Protein AF-A0A6P2CFC5-F1 (afdb_monomer)

Solvent-accessible surface area (backbone atoms only — not comparable to full-atom values): 4658 Å² total; per-residue (Å²): 133,67,66,66,62,52,52,53,51,53,49,52,57,49,48,54,47,67,73,36,95,54,34,89,35,51,43,60,18,93,81,77,68,50,75,38,74,50,77,49,96,78,63,72,66,70,52,81,38,61,82,76,39,37,49,58,53,49,52,51,51,53,51,31,62,76,66,68,55,78,81,73,81,77,134

Radius of gyration: 16.97 Å; Cα contacts (8 Å, |Δi|>4): 51; chains: 1; bounding box: 32×30×49 Å

Nearest PDB structures (foldseek):
  4tma-assembly2_J  TM=5.005E-01  e=1.725E+00  Escherichia coli K-12
  4tma-assembly1_I  TM=4.958E-01  e=2.975E+00  Escherichia coli K-12

InterPro domains:
  IPR010852 Putative stress-induced transcription regulator [PTHR35525] (8-68)
  IPR021005 Zinc finger, CGNR [PF11706] (25-65)
  IPR023286 ABATE domain superfamily [G3DSA:1.10.3300.10] (2-67)
  IPR023286 ABATE domain superfamily [SSF160904] (7-61)

Structure (mmCIF, N/CA/C/O backbone):
data_AF-A0A6P2CFC5-F1
#
_entry.id   AF-A0A6P2CFC5-F1
#
loop_
_atom_site.group_PDB
_atom_site.id
_atom_site.type_symbol
_atom_site.label_atom_id
_atom_site.label_alt_id
_atom_site.label_comp_id
_atom_site.label_asym_id
_atom_site.label_entity_id
_atom_site.label_seq_id
_atom_site.pdbx_PDB_ins_code
_atom_site.Cartn_x
_atom_site.Cartn_y
_atom_site.Cartn_z
_atom_site.occupancy
_atom_site.B_iso_or_equiv
_atom_site.auth_seq_id
_atom_site.auth_comp_id
_atom_site.auth_asym_id
_atom_site.auth_atom_id
_atom_site.pdbx_PDB_model_num
ATOM 1 N N . MET A 1 1 ? 2.806 15.272 -24.184 1.00 63.41 1 MET A N 1
ATOM 2 C CA . MET A 1 1 ? 3.004 13.903 -23.648 1.00 63.41 1 MET A CA 1
ATOM 3 C C . MET A 1 1 ? 1.642 13.240 -23.521 1.00 63.41 1 MET A C 1
ATOM 5 O O . MET A 1 1 ? 0.805 13.781 -22.813 1.00 63.41 1 MET A O 1
ATOM 9 N N . ASP A 1 2 ? 1.417 12.127 -24.219 1.00 88.69 2 ASP A N 1
ATOM 10 C CA . ASP A 1 2 ? 0.138 11.402 -24.225 1.00 88.69 2 ASP A CA 1
ATOM 11 C C . ASP A 1 2 ? -0.138 10.738 -22.860 1.00 88.69 2 ASP A C 1
ATOM 13 O O . ASP A 1 2 ? 0.723 10.057 -22.293 1.00 88.69 2 ASP A O 1
ATOM 17 N N . ASN A 1 3 ? -1.344 10.943 -22.324 1.00 90.44 3 ASN A N 1
ATOM 18 C CA . ASN A 1 3 ? -1.790 10.357 -21.062 1.00 90.44 3 ASN A CA 1
ATOM 19 C C . ASN A 1 3 ? -1.864 8.820 -21.128 1.00 90.44 3 ASN A C 1
ATOM 21 O O . ASN A 1 3 ? -1.581 8.144 -20.141 1.00 90.44 3 ASN A O 1
ATOM 25 N N . ARG A 1 4 ? -2.152 8.247 -22.301 1.00 92.62 4 ARG A N 1
ATOM 26 C CA . ARG A 1 4 ? -2.211 6.792 -22.506 1.00 92.62 4 ARG A CA 1
ATOM 27 C C . ARG A 1 4 ? -0.873 6.120 -22.228 1.00 92.62 4 ARG A C 1
ATOM 29 O O . ARG A 1 4 ? -0.824 5.101 -21.548 1.00 92.62 4 ARG A O 1
ATOM 36 N N . VAL A 1 5 ? 0.221 6.739 -22.668 1.00 92.50 5 VAL A N 1
ATOM 37 C CA . VAL A 1 5 ? 1.584 6.238 -22.425 1.00 92.50 5 VAL A CA 1
ATOM 38 C C . VAL A 1 5 ? 1.929 6.278 -20.932 1.00 92.50 5 VAL A C 1
ATOM 40 O O . VAL A 1 5 ? 2.599 5.380 -20.422 1.00 92.50 5 VAL A O 1
ATOM 43 N N . ARG A 1 6 ? 1.446 7.293 -20.204 1.00 92.31 6 ARG A N 1
ATOM 44 C CA . ARG A 1 6 ? 1.642 7.398 -18.749 1.00 92.31 6 ARG A CA 1
ATOM 45 C C . ARG A 1 6 ? 0.878 6.310 -18.004 1.00 92.31 6 ARG A C 1
ATOM 47 O O . ARG A 1 6 ? 1.470 5.626 -17.176 1.00 92.31 6 ARG A O 1
ATOM 54 N N . VAL A 1 7 ? -0.400 6.123 -18.333 1.00 94.56 7 VAL A N 1
ATOM 55 C CA . VAL A 1 7 ? -1.238 5.075 -17.733 1.00 94.56 7 VAL A CA 1
ATOM 56 C C . VAL A 1 7 ? -0.655 3.691 -18.009 1.00 94.56 7 VAL A C 1
ATOM 58 O O . VAL A 1 7 ? -0.531 2.898 -17.081 1.00 94.56 7 VAL A O 1
ATOM 61 N N . ALA A 1 8 ? -0.209 3.424 -19.240 1.00 94.62 8 ALA A N 1
ATOM 62 C CA . ALA A 1 8 ? 0.423 2.156 -19.594 1.00 94.62 8 ALA A CA 1
ATOM 63 C C . ALA A 1 8 ? 1.694 1.886 -18.770 1.00 94.62 8 ALA A C 1
ATOM 65 O O . ALA A 1 8 ? 1.865 0.786 -18.248 1.00 94.62 8 ALA A O 1
ATOM 66 N N . ARG A 1 9 ? 2.561 2.894 -18.584 1.00 95.44 9 ARG A N 1
ATOM 67 C CA . ARG A 1 9 ? 3.758 2.753 -17.736 1.00 95.44 9 ARG A CA 1
ATOM 68 C C . ARG A 1 9 ? 3.416 2.482 -16.277 1.00 95.44 9 ARG A C 1
ATOM 70 O O . ARG A 1 9 ? 4.026 1.607 -15.674 1.00 95.44 9 ARG A O 1
ATOM 77 N N . ILE A 1 10 ? 2.446 3.208 -15.721 1.00 94.19 10 ILE A N 1
ATOM 78 C CA . ILE A 1 10 ? 2.002 2.995 -14.338 1.00 94.19 10 ILE A CA 1
ATOM 79 C C . ILE A 1 10 ? 1.434 1.580 -14.180 1.00 94.19 10 ILE A C 1
ATOM 81 O O . ILE A 1 10 ? 1.781 0.893 -13.223 1.00 94.19 10 ILE A O 1
ATOM 85 N N . GLY A 1 11 ? 0.617 1.129 -15.135 1.00 94.38 11 GLY A N 1
ATOM 86 C CA . GLY A 1 11 ? 0.056 -0.220 -15.150 1.00 94.38 11 GLY A CA 1
ATOM 87 C C . GLY A 1 11 ? 1.133 -1.303 -15.178 1.00 94.38 11 GLY A C 1
ATOM 88 O O . GLY A 1 11 ? 1.104 -2.201 -14.344 1.00 94.38 11 GLY A O 1
ATOM 89 N N . ALA A 1 12 ? 2.124 -1.182 -16.065 1.00 95.12 12 ALA A N 1
ATOM 90 C CA . ALA A 1 12 ? 3.238 -2.128 -16.140 1.00 95.12 12 ALA A CA 1
ATOM 91 C C . ALA A 1 12 ? 4.028 -2.193 -14.820 1.00 95.12 12 ALA A C 1
ATOM 93 O O . ALA A 1 12 ? 4.227 -3.272 -14.271 1.00 95.12 12 ALA A O 1
ATOM 94 N N . SER A 1 13 ? 4.387 -1.040 -14.244 1.00 91.00 13 SER A N 1
ATOM 95 C CA . SER A 1 13 ? 5.082 -0.998 -12.951 1.00 91.00 13 SER A CA 1
ATOM 96 C C . SER A 1 13 ? 4.252 -1.575 -11.799 1.00 91.00 13 SER A C 1
ATOM 98 O O . SER A 1 13 ? 4.808 -2.175 -10.879 1.00 91.00 13 SER A O 1
ATOM 100 N N . ALA A 1 14 ? 2.927 -1.399 -11.823 1.00 90.44 14 ALA A N 1
ATOM 101 C CA . ALA A 1 14 ? 2.037 -2.002 -10.836 1.00 90.44 14 ALA A CA 1
ATOM 102 C C . ALA A 1 14 ? 1.994 -3.530 -10.980 1.00 90.44 14 ALA A C 1
ATOM 104 O O . ALA A 1 14 ? 2.066 -4.226 -9.970 1.00 90.44 14 ALA A O 1
ATOM 105 N N . ILE A 1 15 ? 1.934 -4.047 -12.212 1.00 93.19 15 ILE A N 1
ATOM 106 C CA . ILE A 1 15 ? 1.988 -5.489 -12.487 1.00 93.19 15 ILE A CA 1
ATOM 107 C C . ILE A 1 15 ? 3.293 -6.074 -11.943 1.00 93.19 15 ILE A C 1
ATOM 109 O O . ILE A 1 15 ? 3.228 -7.009 -11.153 1.00 93.19 15 ILE A O 1
ATOM 113 N N . ASP A 1 16 ? 4.448 -5.479 -12.252 1.00 91.25 16 ASP A N 1
ATOM 114 C CA . ASP A 1 16 ? 5.752 -5.962 -11.768 1.00 91.25 16 ASP A CA 1
ATOM 115 C C . ASP A 1 16 ? 5.837 -6.006 -10.232 1.00 91.25 16 ASP A C 1
ATOM 117 O O . ASP A 1 16 ? 6.421 -6.918 -9.643 1.00 91.25 16 ASP A O 1
ATOM 121 N N . LEU A 1 17 ? 5.237 -5.024 -9.552 1.00 87.50 17 LEU A N 1
ATOM 122 C CA . LEU A 1 17 ? 5.165 -4.994 -8.089 1.00 87.50 17 LEU A CA 1
ATOM 123 C C . LEU A 1 17 ? 4.258 -6.089 -7.514 1.00 87.50 17 LEU A C 1
ATOM 125 O O . LEU A 1 17 ? 4.562 -6.615 -6.441 1.00 87.50 17 LEU A O 1
ATOM 129 N N . LEU A 1 18 ? 3.154 -6.399 -8.198 1.00 87.81 18 LEU A N 1
ATOM 130 C CA . LEU A 1 18 ? 2.130 -7.348 -7.751 1.00 87.81 18 LEU A CA 1
ATOM 131 C C . LEU A 1 18 ? 2.405 -8.796 -8.180 1.00 87.81 18 LEU A C 1
ATOM 133 O O . LEU A 1 18 ? 1.818 -9.711 -7.617 1.00 87.81 18 LEU A O 1
ATOM 137 N N . THR A 1 19 ? 3.292 -9.035 -9.140 1.00 91.12 19 THR A N 1
ATOM 138 C CA . THR A 1 19 ? 3.706 -10.390 -9.545 1.00 91.12 19 THR A CA 1
ATOM 139 C C . THR A 1 19 ? 5.138 -10.719 -9.125 1.00 91.12 19 THR A C 1
ATOM 141 O O . THR A 1 19 ? 5.545 -11.879 -9.156 1.00 91.12 19 THR A O 1
ATOM 144 N N . GLY A 1 20 ? 5.910 -9.713 -8.711 1.00 87.88 20 GL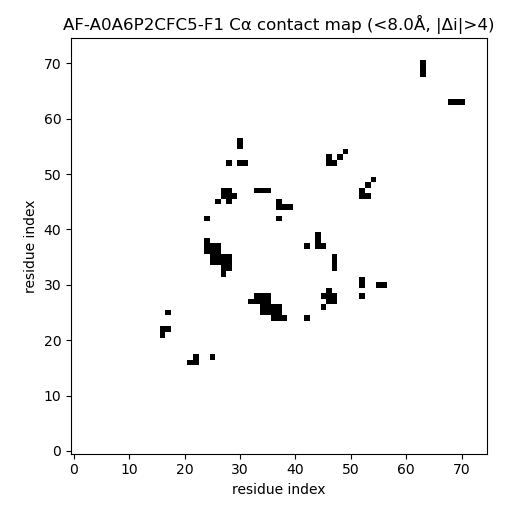Y A N 1
ATOM 145 C CA . GLY A 1 20 ? 7.310 -9.853 -8.342 1.00 87.88 20 GLY A CA 1
ATOM 146 C C . GLY A 1 20 ? 7.571 -10.298 -6.894 1.00 87.88 20 GLY A C 1
ATOM 147 O O . GLY A 1 20 ? 6.668 -10.438 -6.067 1.00 87.88 20 GLY A O 1
ATOM 148 N N . PRO A 1 21 ? 8.856 -10.424 -6.518 1.00 84.88 21 PRO A N 1
ATOM 149 C CA . PRO A 1 21 ? 9.292 -10.949 -5.218 1.00 84.88 21 PRO A CA 1
ATOM 150 C C . PRO A 1 21 ? 8.961 -10.042 -4.024 1.00 84.88 21 PRO A C 1
ATOM 152 O O . PRO A 1 21 ? 9.236 -10.401 -2.885 1.00 84.88 21 PRO A O 1
ATOM 155 N N . ARG A 1 22 ? 8.420 -8.841 -4.269 1.00 78.62 22 ARG A N 1
ATOM 156 C CA . ARG A 1 22 ? 8.024 -7.871 -3.236 1.00 78.62 22 ARG A CA 1
ATOM 157 C C . ARG A 1 22 ? 6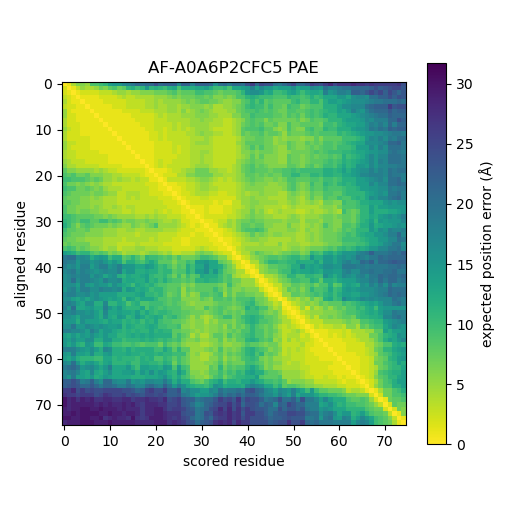.534 -7.947 -2.908 1.00 78.62 22 ARG A C 1
ATOM 159 O O . ARG A 1 22 ? 6.074 -7.163 -2.073 1.00 78.62 22 ARG A O 1
ATOM 166 N N . LEU A 1 23 ? 5.797 -8.867 -3.534 1.00 85.50 23 LEU A N 1
ATOM 167 C CA . LEU A 1 23 ? 4.375 -9.079 -3.279 1.00 85.50 23 LEU A CA 1
ATOM 168 C C . LEU A 1 23 ? 4.105 -9.386 -1.797 1.00 85.50 23 LEU A C 1
ATOM 170 O O . LEU A 1 23 ? 3.121 -8.899 -1.247 1.00 85.50 23 LEU A O 1
ATOM 174 N N . ASP A 1 24 ? 5.022 -10.076 -1.110 1.00 83.31 24 ASP A N 1
ATOM 175 C CA . ASP A 1 24 ? 4.959 -10.365 0.335 1.00 83.31 24 ASP A CA 1
ATOM 176 C C . ASP A 1 24 ? 4.921 -9.102 1.219 1.00 83.31 24 ASP A C 1
ATOM 178 O O . ASP A 1 24 ? 4.546 -9.141 2.396 1.00 83.31 24 ASP A O 1
ATOM 182 N N . ARG A 1 25 ? 5.337 -7.961 0.663 1.00 82.56 25 ARG A N 1
ATOM 183 C CA . ARG A 1 25 ? 5.292 -6.652 1.318 1.00 82.56 25 ARG A CA 1
ATOM 184 C C . ARG A 1 25 ? 4.077 -5.839 0.900 1.00 82.56 25 ARG A C 1
ATOM 186 O O . ARG A 1 25 ? 3.825 -4.820 1.542 1.00 82.56 25 ARG A O 1
ATOM 193 N N . SER A 1 26 ? 3.343 -6.256 -0.128 1.00 85.62 26 SER A N 1
ATOM 194 C CA . SER A 1 26 ? 2.084 -5.625 -0.504 1.00 85.62 26 SER A CA 1
ATOM 195 C C . SER A 1 26 ? 1.020 -5.911 0.555 1.00 85.62 26 SER A C 1
ATOM 197 O O . SER A 1 26 ? 0.930 -7.004 1.116 1.00 85.62 26 SER A O 1
ATOM 199 N N . ARG A 1 27 ? 0.265 -4.879 0.912 1.00 81.94 27 ARG A N 1
ATOM 200 C CA . ARG A 1 27 ? -0.800 -4.936 1.907 1.00 81.94 27 ARG A CA 1
ATOM 201 C C . ARG A 1 27 ? -1.925 -4.029 1.460 1.00 81.94 27 ARG A C 1
ATOM 203 O O . ARG A 1 27 ? -1.679 -2.978 0.878 1.00 81.94 27 ARG A O 1
ATOM 210 N N . GLU A 1 28 ? -3.142 -4.397 1.806 1.00 84.94 28 GLU A N 1
ATOM 211 C CA . GLU A 1 28 ? -4.318 -3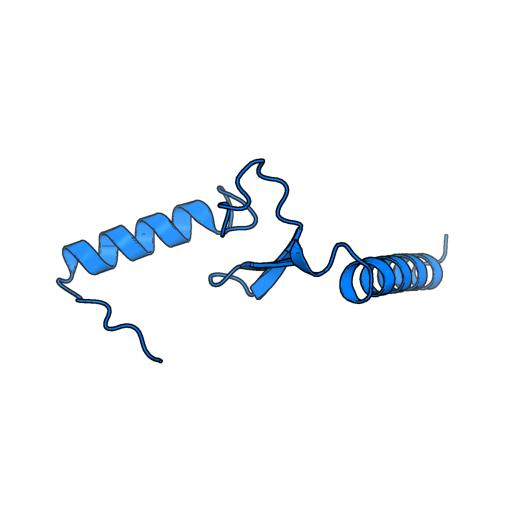.558 1.616 1.00 84.94 28 GLU A CA 1
ATOM 212 C C . GLU A 1 28 ? -4.668 -2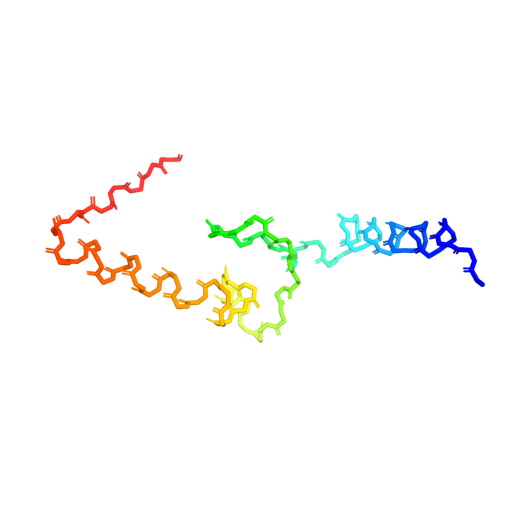.843 2.931 1.00 84.94 28 GLU A C 1
ATOM 214 O O . GLU A 1 28 ? -4.583 -3.444 4.007 1.00 84.94 28 GLU A O 1
ATOM 219 N N . CYS A 1 29 ? -5.031 -1.552 2.893 1.00 81.94 29 CYS A N 1
ATOM 220 C CA . CYS A 1 29 ? -5.555 -0.884 4.091 1.00 81.94 29 CYS A CA 1
ATOM 221 C C . CYS A 1 29 ? -6.979 -1.402 4.379 1.00 81.94 29 CYS A C 1
ATOM 223 O O . CYS A 1 29 ? -7.887 -1.082 3.615 1.00 81.94 29 CYS A O 1
ATOM 225 N N . PRO A 1 30 ? -7.252 -2.029 5.541 1.00 76.12 30 PRO A N 1
ATOM 226 C CA . PRO A 1 30 ? -8.592 -2.523 5.891 1.00 76.12 30 PRO A CA 1
ATOM 227 C C . PRO A 1 30 ? -9.621 -1.407 6.158 1.00 76.12 30 PRO A C 1
ATOM 229 O O . PRO A 1 30 ? -10.770 -1.680 6.489 1.00 76.12 30 PRO A O 1
ATOM 232 N N . GLY A 1 31 ? -9.198 -0.139 6.122 1.00 76.06 31 GLY A N 1
ATOM 233 C CA . GLY A 1 31 ? -10.067 1.022 6.305 1.00 76.06 31 GLY A CA 1
ATOM 234 C C . GLY A 1 31 ? -10.444 1.742 5.010 1.00 76.06 31 GLY A C 1
ATOM 235 O O . GLY A 1 31 ? -11.417 2.487 5.022 1.00 76.06 31 GLY A O 1
ATOM 236 N N . CYS A 1 32 ? -9.685 1.574 3.921 1.00 81.81 32 CYS A N 1
ATOM 237 C CA . CYS A 1 32 ? -9.953 2.282 2.662 1.00 81.81 32 CYS A CA 1
ATOM 238 C C . CYS A 1 32 ? -9.699 1.472 1.383 1.00 81.81 32 CYS A C 1
ATOM 240 O O . CYS A 1 32 ? -9.940 2.006 0.308 1.00 81.81 32 CYS A O 1
ATOM 242 N N . GLY A 1 33 ? -9.193 0.239 1.469 1.00 80.44 33 GLY A N 1
ATOM 243 C CA . GLY A 1 33 ? -8.964 -0.636 0.312 1.00 80.44 33 GLY A CA 1
ATOM 244 C C . GLY A 1 33 ? -7.725 -0.307 -0.529 1.00 80.44 33 GLY A C 1
ATOM 245 O O . GLY A 1 33 ? -7.445 -0.974 -1.517 1.00 80.44 33 GLY A O 1
ATOM 246 N N . TRP A 1 34 ? -6.949 0.718 -0.166 1.00 84.44 34 TRP A N 1
ATOM 247 C CA . TRP A 1 34 ? -5.751 1.081 -0.928 1.00 84.44 34 TRP A CA 1
ATOM 248 C C . TRP A 1 34 ? -4.615 0.087 -0.692 1.00 84.44 34 TRP A C 1
ATOM 250 O O . TRP A 1 34 ? -4.286 -0.229 0.458 1.00 84.44 34 TRP A O 1
ATOM 260 N N . LEU A 1 35 ? -3.978 -0.341 -1.783 1.00 84.31 35 LEU A N 1
ATOM 261 C CA . LEU A 1 35 ? -2.771 -1.161 -1.758 1.00 84.31 35 LEU A CA 1
ATOM 262 C C . LEU A 1 35 ? -1.535 -0.318 -1.438 1.00 84.31 35 LEU A C 1
ATOM 264 O O . LEU A 1 35 ? -1.376 0.804 -1.919 1.00 84.31 35 LEU A O 1
ATOM 268 N N . PHE A 1 36 ? -0.634 -0.876 -0.636 1.00 81.44 36 PHE A N 1
ATOM 269 C CA . PHE A 1 36 ? 0.625 -0.247 -0.273 1.00 81.44 36 PHE A CA 1
ATOM 270 C C . PHE A 1 36 ? 1.740 -1.252 -0.026 1.00 81.44 36 PHE A C 1
ATOM 272 O O . PHE A 1 36 ? 1.500 -2.397 0.343 1.00 81.44 36 PHE A O 1
ATOM 279 N N . ILE A 1 37 ? 2.986 -0.795 -0.158 1.00 81.38 37 ILE A N 1
ATOM 280 C CA . ILE A 1 37 ? 4.166 -1.598 0.161 1.00 81.38 37 ILE A CA 1
ATOM 281 C C . ILE A 1 37 ? 4.617 -1.294 1.595 1.00 81.38 37 ILE A C 1
ATOM 283 O O . ILE A 1 37 ? 4.987 -0.170 1.941 1.00 81.38 37 ILE A O 1
ATOM 287 N N . GLY A 1 38 ? 4.587 -2.309 2.455 1.00 76.69 38 GLY A N 1
ATOM 288 C CA . GLY A 1 38 ? 5.030 -2.234 3.841 1.00 76.69 38 GLY A CA 1
ATOM 289 C C . GLY A 1 38 ? 6.547 -2.060 3.944 1.00 76.69 38 GLY A C 1
ATOM 290 O O . GLY A 1 38 ? 7.299 -3.018 3.788 1.00 76.69 38 GLY A O 1
ATOM 291 N N . GLY A 1 39 ? 7.000 -0.839 4.241 1.00 67.88 39 GLY A N 1
ATOM 292 C CA . GLY A 1 39 ? 8.424 -0.502 4.399 1.00 67.88 39 GLY A CA 1
ATOM 293 C C . GLY A 1 39 ? 8.960 -0.523 5.837 1.00 67.88 39 GLY A C 1
ATOM 294 O O . GLY A 1 39 ? 10.142 -0.276 6.051 1.00 67.88 39 GLY A O 1
ATOM 295 N N . SER A 1 40 ? 8.120 -0.777 6.846 1.00 67.06 40 SER A N 1
ATOM 296 C CA . SER A 1 40 ? 8.586 -0.796 8.240 1.00 67.06 40 SER A CA 1
ATOM 297 C C . SER A 1 40 ? 9.566 -1.950 8.463 1.00 67.06 40 SER A C 1
ATOM 299 O O . SER A 1 40 ? 9.281 -3.079 8.066 1.00 67.06 40 SER A O 1
ATOM 301 N N . ARG A 1 41 ? 10.675 -1.667 9.161 1.00 65.56 41 ARG A N 1
ATOM 302 C CA . ARG A 1 41 ? 11.723 -2.632 9.541 1.00 65.56 41 ARG A CA 1
ATOM 303 C C . ARG A 1 41 ? 11.158 -3.921 10.152 1.00 65.56 41 ARG A C 1
ATOM 305 O O . ARG A 1 41 ? 11.672 -4.995 9.875 1.00 65.56 41 ARG A O 1
ATOM 312 N N . ASN A 1 42 ? 10.042 -3.817 10.880 1.00 66.50 42 ASN A N 1
ATOM 313 C CA . ASN A 1 42 ? 9.389 -4.948 11.549 1.00 66.50 42 ASN A CA 1
ATOM 314 C C . ASN A 1 42 ? 8.110 -5.428 10.838 1.00 66.50 42 ASN A C 1
ATOM 316 O O . ASN A 1 42 ? 7.313 -6.142 11.440 1.00 66.50 42 ASN A O 1
ATOM 320 N N . ARG A 1 43 ? 7.850 -4.993 9.592 1.00 64.94 43 ARG A N 1
ATOM 321 C CA . ARG A 1 43 ? 6.647 -5.327 8.793 1.00 64.94 43 ARG A CA 1
ATOM 322 C C . ARG A 1 43 ? 5.307 -5.133 9.536 1.00 64.94 43 ARG A C 1
ATOM 324 O O . ARG A 1 43 ? 4.282 -5.674 9.133 1.00 64.94 43 ARG A O 1
ATOM 331 N N . SER A 1 44 ? 5.291 -4.342 10.609 1.00 65.88 44 SER A N 1
ATOM 332 C CA . SER A 1 44 ? 4.164 -4.249 11.547 1.00 65.88 44 SER A CA 1
ATOM 333 C C . SER A 1 44 ? 3.114 -3.219 11.135 1.00 65.88 44 SER A C 1
ATOM 335 O O . SER A 1 44 ? 2.003 -3.203 11.668 1.00 65.88 44 SER A O 1
ATOM 337 N N . ARG A 1 45 ? 3.444 -2.347 10.176 1.00 70.19 45 ARG A N 1
ATOM 338 C CA . ARG A 1 45 ? 2.541 -1.300 9.699 1.00 70.19 45 ARG A CA 1
ATOM 339 C C . ARG A 1 45 ? 1.387 -1.927 8.906 1.00 70.19 45 ARG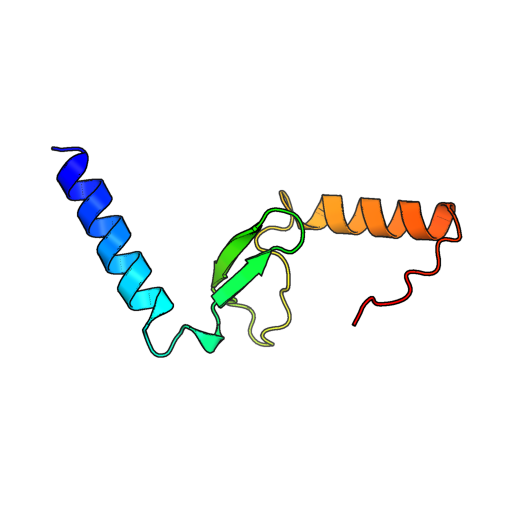 A C 1
ATOM 341 O O . ARG A 1 45 ? 1.587 -2.452 7.817 1.00 70.19 45 ARG A O 1
ATOM 348 N N . ARG A 1 46 ? 0.175 -1.837 9.464 1.00 67.31 46 ARG A N 1
ATOM 349 C CA . ARG A 1 46 ? -1.081 -2.339 8.868 1.00 67.31 46 ARG A CA 1
ATOM 350 C C . ARG A 1 46 ? -1.897 -1.268 8.131 1.00 67.31 46 ARG A C 1
ATOM 352 O O . ARG A 1 46 ? -2.965 -1.573 7.622 1.00 67.31 46 ARG A O 1
ATOM 359 N N . LEU A 1 47 ? -1.438 -0.017 8.123 1.00 67.81 47 LEU A N 1
ATOM 360 C CA . LEU A 1 47 ? -2.164 1.126 7.561 1.00 67.81 47 LEU A CA 1
ATOM 361 C C . LEU A 1 47 ? -1.236 1.921 6.644 1.00 67.81 47 LEU A C 1
ATOM 363 O O . LEU A 1 47 ? -0.081 2.155 7.006 1.00 67.81 47 LEU A O 1
ATOM 367 N N . PHE A 1 48 ? -1.757 2.342 5.491 1.00 66.44 48 PHE A N 1
ATOM 368 C CA . PHE A 1 48 ? -0.986 3.040 4.461 1.00 66.44 48 PHE A CA 1
ATOM 369 C C . PHE A 1 48 ? -0.445 4.394 4.941 1.00 66.44 48 PHE A C 1
ATOM 371 O O . PHE A 1 48 ? 0.747 4.664 4.815 1.00 66.44 48 PHE A O 1
ATOM 378 N N . SER A 1 49 ? -1.302 5.205 5.570 1.00 70.19 49 SER A N 1
ATOM 379 C CA . SER A 1 49 ? -0.945 6.513 6.129 1.00 70.19 49 SER A CA 1
ATOM 380 C C . SER A 1 49 ? -1.607 6.735 7.490 1.00 70.19 49 SER A C 1
ATOM 382 O O . SER A 1 49 ? -2.747 6.308 7.724 1.00 70.19 49 SER A O 1
ATOM 384 N N . MET A 1 50 ? -0.884 7.410 8.390 1.00 68.94 50 MET A N 1
ATOM 385 C CA . MET A 1 50 ? -1.419 7.843 9.682 1.00 68.94 50 MET A CA 1
ATOM 386 C C . MET A 1 50 ? -2.546 8.867 9.514 1.00 68.94 50 MET A C 1
ATOM 388 O O . MET A 1 50 ? -3.530 8.791 10.247 1.00 68.94 50 MET A O 1
ATOM 392 N N . GLU A 1 51 ? -2.443 9.743 8.516 1.00 71.06 51 GLU A N 1
ATOM 393 C CA . GLU A 1 51 ? -3.421 10.802 8.255 1.00 71.06 51 GLU A CA 1
ATOM 394 C C . GLU A 1 51 ? -4.730 10.220 7.713 1.00 71.06 51 GLU A C 1
ATOM 396 O O . GLU A 1 51 ? -5.813 10.534 8.197 1.00 71.06 51 GLU A O 1
ATOM 401 N N . THR A 1 52 ? -4.643 9.294 6.753 1.00 68.12 52 THR A N 1
ATOM 402 C CA . THR A 1 52 ? -5.826 8.805 6.027 1.00 68.12 52 THR A CA 1
ATOM 403 C C . THR A 1 52 ? -6.495 7.605 6.699 1.00 68.12 52 THR A C 1
ATOM 405 O O . THR A 1 52 ? -7.721 7.537 6.782 1.00 68.12 52 THR A O 1
ATOM 408 N N . CYS A 1 53 ? -5.718 6.619 7.155 1.00 74.00 53 CYS A N 1
ATOM 409 C CA . CYS A 1 53 ? -6.237 5.372 7.740 1.00 74.00 53 CYS A CA 1
ATOM 410 C C . CYS A 1 53 ? -5.966 5.283 9.259 1.00 74.00 53 CYS A C 1
ATOM 412 O O . CYS A 1 53 ? -6.715 4.617 9.979 1.00 74.00 53 CYS A O 1
ATOM 414 N N . GLY A 1 54 ? -4.906 5.931 9.757 1.00 73.56 54 GLY A N 1
ATOM 415 C CA . GLY A 1 54 ? -4.467 5.873 11.158 1.00 73.56 54 GLY A CA 1
ATOM 416 C C . GLY A 1 54 ? -5.453 6.488 12.142 1.00 73.56 54 GLY A C 1
ATOM 417 O O . GLY A 1 54 ? -5.880 5.797 13.068 1.00 73.56 54 GLY A O 1
ATOM 418 N N . ASN A 1 55 ? -5.850 7.742 11.922 1.00 77.50 55 ASN A N 1
ATOM 419 C CA . ASN A 1 55 ? -6.805 8.428 12.797 1.00 77.50 55 ASN A CA 1
ATOM 420 C C . ASN A 1 55 ? -8.177 7.753 12.781 1.00 77.50 55 ASN A C 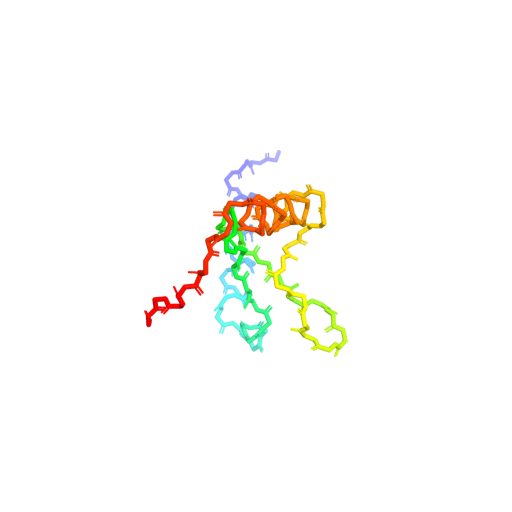1
ATOM 422 O O . ASN A 1 55 ? -8.658 7.360 13.837 1.00 77.50 55 ASN A O 1
ATOM 426 N N . ARG A 1 56 ? -8.717 7.427 11.598 1.00 75.81 56 ARG A N 1
ATOM 427 C CA . ARG A 1 56 ? -9.978 6.666 11.489 1.00 75.81 56 ARG A CA 1
ATOM 428 C C . ARG A 1 56 ? -9.942 5.336 12.246 1.00 75.81 56 ARG A C 1
ATOM 430 O O . ARG A 1 56 ? -10.918 4.946 12.883 1.00 75.81 56 ARG A O 1
ATOM 437 N N . SER A 1 57 ? -8.806 4.638 12.222 1.00 77.56 57 SER A N 1
ATOM 438 C CA . SER A 1 57 ? -8.635 3.403 12.994 1.00 77.56 57 SER A CA 1
ATOM 439 C C . SER A 1 57 ? -8.592 3.644 14.506 1.00 77.56 57 SER A C 1
ATOM 441 O O . SER A 1 57 ? -9.048 2.781 15.256 1.00 77.56 57 SER A O 1
ATOM 443 N N . LYS A 1 58 ? -8.032 4.770 14.968 1.00 77.88 58 LYS A N 1
ATOM 444 C CA . LYS A 1 58 ? -8.026 5.165 16.386 1.00 77.88 58 LYS A CA 1
ATOM 445 C C . LYS A 1 58 ? -9.426 5.559 16.846 1.00 77.88 58 LYS A C 1
ATOM 447 O O . LYS A 1 58 ? -9.891 5.011 17.841 1.00 77.88 58 LYS A O 1
ATOM 452 N N . ASP A 1 59 ? -10.115 6.394 16.077 1.00 81.31 59 ASP A N 1
ATOM 453 C CA . ASP A 1 59 ? -11.470 6.855 16.381 1.00 81.31 59 ASP A CA 1
ATOM 454 C C . ASP A 1 59 ? -12.431 5.674 16.470 1.00 81.31 59 ASP A C 1
ATOM 456 O O . ASP A 1 59 ? -13.153 5.531 17.454 1.00 81.31 59 ASP A O 1
ATOM 460 N N . ARG A 1 60 ? -12.356 4.738 15.513 1.00 78.62 60 ARG A N 1
ATOM 461 C CA . ARG A 1 60 ? -13.149 3.504 15.554 1.00 78.62 60 ARG A CA 1
ATOM 462 C C . ARG A 1 60 ? -12.861 2.682 16.812 1.00 78.62 60 ARG A C 1
ATOM 464 O O . ARG A 1 60 ? -13.789 2.182 17.436 1.00 78.62 60 ARG A O 1
ATOM 471 N N . ARG A 1 61 ? -11.595 2.530 17.225 1.00 80.12 61 ARG A N 1
ATOM 472 C CA . ARG A 1 61 ? -11.256 1.814 18.475 1.00 80.12 61 ARG A CA 1
ATOM 473 C C . ARG A 1 61 ? -11.822 2.520 19.702 1.00 80.12 61 ARG A C 1
ATOM 475 O O . ARG A 1 61 ? -12.355 1.843 20.575 1.00 80.12 61 ARG A O 1
ATOM 482 N N . GLN A 1 62 ? -11.722 3.845 19.758 1.00 82.38 62 GLN A N 1
ATOM 483 C CA . GLN A 1 62 ? -12.258 4.635 20.861 1.00 82.38 62 GLN A CA 1
ATOM 484 C C . GLN A 1 62 ? -13.784 4.520 20.933 1.00 82.38 62 GLN A C 1
ATOM 486 O O . GLN A 1 62 ? -14.325 4.263 22.004 1.00 82.38 62 GLN A O 1
ATOM 491 N N . GLN A 1 63 ? -14.468 4.612 19.791 1.00 81.25 63 GLN A N 1
ATOM 492 C CA . GLN A 1 63 ? -15.915 4.421 19.694 1.00 81.25 63 GLN A CA 1
ATOM 493 C C . GLN A 1 63 ? -16.341 3.019 20.144 1.00 81.25 63 GLN A C 1
ATOM 495 O O . GLN A 1 63 ? -17.287 2.898 20.912 1.00 81.25 63 GLN A O 1
ATOM 500 N N . ASN A 1 64 ? -15.639 1.959 19.730 1.00 83.44 64 ASN A N 1
ATOM 501 C CA . ASN A 1 64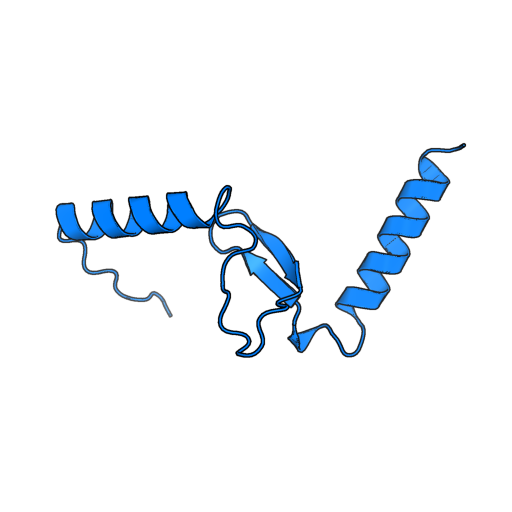 ? -15.979 0.596 20.157 1.00 83.44 64 ASN A CA 1
ATOM 502 C C . ASN A 1 64 ? -15.777 0.383 21.661 1.00 83.44 64 ASN A C 1
ATOM 504 O O . ASN A 1 64 ? -16.606 -0.268 22.290 1.00 83.44 64 ASN A O 1
ATOM 508 N N . ARG A 1 65 ? -14.720 0.970 22.245 1.00 80.94 65 ARG A N 1
ATOM 509 C CA . ARG A 1 65 ? -14.503 0.968 23.702 1.00 80.94 65 ARG A CA 1
ATOM 510 C C . ARG A 1 65 ? -15.619 1.707 24.434 1.00 80.94 65 ARG A C 1
ATOM 512 O O . ARG A 1 65 ? -16.158 1.172 25.392 1.00 80.94 65 ARG A O 1
ATOM 519 N N . ALA A 1 66 ? -15.993 2.894 23.954 1.00 83.56 66 ALA A N 1
ATOM 520 C CA . ALA A 1 66 ? -17.074 3.689 24.534 1.00 83.56 66 ALA A CA 1
ATOM 521 C C . ALA A 1 66 ? -18.443 2.997 24.417 1.00 83.56 66 ALA A C 1
ATOM 523 O O . ALA A 1 66 ? -19.281 3.140 25.297 1.00 83.56 66 ALA A O 1
ATOM 524 N N . ARG A 1 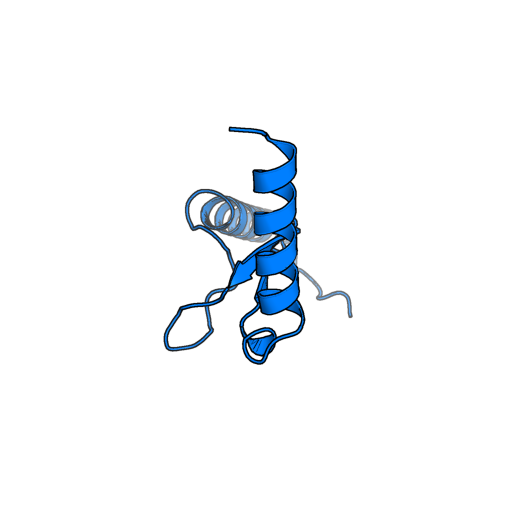67 ? -18.667 2.225 23.347 1.00 82.00 67 ARG A N 1
ATOM 525 C CA . ARG A 1 67 ? -19.916 1.486 23.109 1.00 82.00 67 ARG A CA 1
ATOM 526 C C . ARG A 1 67 ? -19.947 0.092 23.750 1.00 82.00 67 ARG A C 1
ATOM 528 O O . ARG A 1 67 ? -20.920 -0.623 23.546 1.00 82.00 67 ARG A O 1
ATOM 535 N N . GLY A 1 68 ? -18.896 -0.330 24.462 1.00 72.44 68 GLY A N 1
ATOM 536 C CA . GLY A 1 68 ? -18.807 -1.684 25.028 1.00 72.44 68 GLY A CA 1
ATOM 537 C C . GLY A 1 68 ? -18.850 -2.805 23.977 1.00 72.44 68 GLY A C 1
ATOM 538 O O . GLY A 1 68 ? -19.130 -3.955 24.309 1.00 72.44 68 GLY A O 1
ATOM 539 N N . VAL A 1 69 ? -18.588 -2.493 22.701 1.00 63.31 69 VAL A N 1
ATOM 540 C CA . VAL A 1 69 ? -18.665 -3.464 21.605 1.00 63.31 69 VAL A CA 1
ATOM 541 C C . VAL A 1 69 ? -17.422 -4.344 21.660 1.00 63.31 69 VAL A C 1
ATOM 543 O O . VAL A 1 69 ? -16.340 -3.962 21.205 1.00 63.31 69 VAL A O 1
ATOM 546 N N . SER A 1 70 ? -17.580 -5.546 22.213 1.00 59.38 70 SER A N 1
ATOM 547 C CA . SER A 1 70 ? -16.611 -6.627 22.055 1.00 59.38 70 SER A CA 1
ATOM 548 C C . SER A 1 70 ? -16.606 -7.049 20.586 1.00 59.38 70 SER A C 1
ATOM 550 O O . SER A 1 70 ? -17.525 -7.719 20.113 1.00 59.38 70 SER A O 1
ATOM 552 N N . MET A 1 71 ? -15.600 -6.601 19.830 1.00 54.53 71 MET A N 1
ATOM 553 C CA . MET A 1 71 ? -15.376 -7.068 18.463 1.00 54.53 71 MET A CA 1
ATOM 554 C C . MET A 1 71 ? -15.001 -8.551 18.509 1.00 54.53 71 MET A C 1
ATOM 556 O O . MET A 1 71 ? -13.827 -8.895 18.640 1.00 54.53 71 MET A O 1
ATOM 560 N N . ARG A 1 72 ? -16.000 -9.432 18.390 1.00 52.81 72 ARG A N 1
ATOM 561 C CA . ARG A 1 72 ? -15.774 -10.819 17.982 1.00 52.81 72 ARG A CA 1
ATOM 562 C C . ARG A 1 72 ? -15.201 -10.778 16.567 1.00 52.81 72 ARG A C 1
ATOM 564 O O . ARG A 1 72 ? -15.834 -10.259 15.651 1.00 52.81 72 ARG A O 1
ATOM 571 N N . THR A 1 73 ? -13.977 -11.266 16.417 1.00 45.72 73 THR A N 1
ATOM 572 C CA . THR A 1 73 ? -13.379 -11.605 15.125 1.00 45.72 73 THR A CA 1
ATOM 573 C C . THR A 1 73 ? -14.341 -12.511 14.365 1.00 45.72 73 THR A C 1
ATOM 575 O O . THR A 1 73 ? -14.689 -13.583 14.856 1.00 45.72 73 THR A O 1
ATOM 578 N N . VAL A 1 74 ? -14.796 -12.055 13.200 1.00 41.50 74 VAL A N 1
ATOM 579 C CA . VAL A 1 74 ? -15.420 -12.923 12.196 1.00 41.50 74 VAL A CA 1
ATOM 580 C C . VAL A 1 74 ? -14.281 -13.750 11.574 1.00 41.50 74 VAL A C 1
ATOM 582 O O . VAL A 1 74 ? -13.222 -13.154 11.343 1.00 41.50 74 VAL A O 1
ATOM 585 N N . PRO A 1 75 ? -14.438 -15.079 11.413 1.00 45.47 75 PRO A N 1
ATOM 586 C CA . PRO A 1 75 ? -13.423 -15.938 10.801 1.00 45.47 75 PRO A CA 1
ATOM 587 C C . PRO A 1 75 ? -13.053 -15.502 9.379 1.00 45.47 75 PRO A C 1
ATOM 589 O O . PRO A 1 75 ? -13.915 -14.903 8.695 1.00 45.47 75 PRO A O 1
#

Secondary structure (DSSP, 8-state):
--HHHHHHHHHHHHHHHHHSTTGGGEEE-TTT--EEE---TTS---SS-IIIIIHHHHHHHHHHHHTT---PPP-

Sequence (75 aa):
MDNRVRVARIGASAIDLLTGPRLDRSRECPGCGWLFIGGSRNRSRRLFSMETCGNRSKDRRQQNRARGVSMRTVP

pLDDT: mean 78.05, std 12.28, range [41.5, 95.44]

Organism: NCBI:txid38312

Foldseek 3Di:
DDVVVVVVVVVVVVVCCCVDPQVVQWAAQPQPRDIDGQPDPVSPDNHRDCVPRVVVVVVVVVVCVVVVPPPDDDD

Mean predicted aligned error: 9.86 Å

=== Feature glossary ===
Key to the feature types in this record:

— What the protein is —

Primary structure: the covalent order of the twenty standard amino acids along the backbone. Two proteins with the same sequence will (almost always) fold to the same structure; two with 30% identity often share a fold but not the details.

Database cross-references. InterPro integrates a dozen domain/family signature databases into unified entries with residue-range hits. GO terms attach function/process/location labels with evidence codes. CATH codes position the fold in a four-level structural taxonomy. Organism is the NCBI-taxonomy species name.

— Where its atoms are —

The mmCIF block holds the 3D Cartesian coordinates of each backbone atom (N, Cα, C, O) in ångströms. mmCIF is the PDB's canonical archive format — a tagged-loop text representation of the atomic model.

Six rendered views show the 3D structure from the faces of a cube — i.e. along ±x, ±y, ±z. Rendering representation is drawn randomly per protein from cartoon (secondary-structure ribbons), sticks (backbone bonds), or molecular surface; coloring is either N→C rainbow (blue at the N-terminus through red at the C-terminus) or one color per chain.

— Local backbone conformation —

DSSP 8-state secondary structure assigns each residue one of H (α-helix), G (3₁₀-helix), I (π-helix), E (extended β-strand), B (isolated β-bridge), T (hydrogen-bonded turn), S (bend), or '-' (coil). The assignment is computed from backbone hydrogen-bond geometry via the Kabsch–Sander algorithm.

P-SEA three-state annotation labels each residue as helix, strand, or coil based purely on the geometry of the Cα trace. It serves as a fallback when the full backbone (and thus DSSP) is 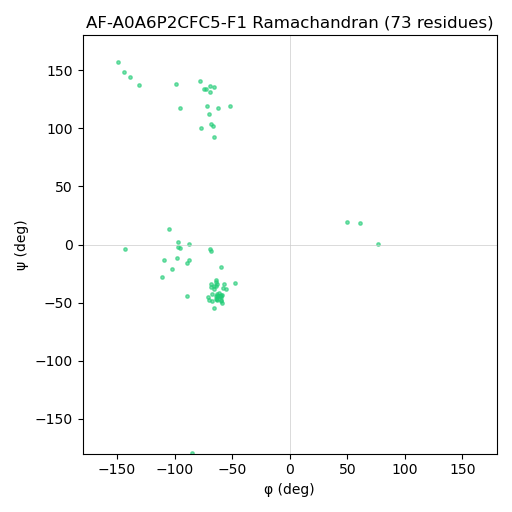unavailable.

The φ/ψ torsion pair specifies the backbone conformation at each residue. φ rotates about the N–Cα bond, ψ about the Cα–C bond. Steric clashes forbid most of the (φ, ψ) plane — the allowed regions (α-helix basin, β-sheet basin, left-handed helix) are the Ramachandran-allowed regions.

— Global shape and packing —

The geometric summary reports three shape descriptors. Rg (radius of gyration) measures how spread out the Cα atoms are about their centre of mass; compact globular proteins have small Rg, elongated or unfolded ones large. Cα contacts (<8 Å, |i−j|>4) count long-range residue pairs in spatial proximity — high for tightly packed folds, near zero for rods or random coil. The bounding-box extents give the protein's footprint along x, y, z in Å.

Accessible surface area quantifies burial. A residue with SASA near zero is packed into the hydrophobic core; one with SASA >100 Å² sits on the surface. Computed here via the Shrake–Rupley numerical algorithm with a 1.4 Å probe.

Plot images: a contact map (which residues are close in 3D, as an N×N binary image), a Ramachandran scatter (backbone torsion angles, revealing secondary-structure composition at a glance), and — for AlphaFold structures — a PAE heatmap (pairwise prediction confidence).

— Structural neighborhood —

The Foldseek 3Di string encodes local tertiary geometry as a 20-letter alphabet — one character per residue — derived from the relative positions of nearby Cα atoms. Unlike the amino-acid sequence, 3Di is a direct function of the 3D structure, so two proteins with the same fold have similar 3Di strings even at low sequence identity.

Nearest PDB neighbors are the top structural matches found by Foldseek when searching this structure against the entire Protein Data Bank. Each hit reports a TM-score (0 to 1; >0.5 almost always implies the same fold) and an E-value. These are *structural* homologs — they may share no detectable sequence similarity.

— Confidence and disorder —

For AlphaFold models, the B-factor field carries pLDDT — the model's own estimate of local accuracy on a 0–100 scale. Regions with pLDDT<50 should be treated as essentially unmodeled; they often correspond to intrinsically disordered segments.

B-factor (Debye–Waller factor) reflects atomic displacement in the crystal lattice. It is an experimental observable (units Å²), not a prediction; low values mean the atom is pinned down, high values mean it moves or is heterogeneous across the crystal.

Predicted aligned error is AlphaFold's pairwise confidence. Unlike pLDDT (per-residue), PAE is per-residue-pair and captures whether two parts of the structure are correctly placed relative to each other. Units are ångströms of expected positional error.